Protein AF-A0A8S1JE82-F1 (afdb_monomer_lite)

Structure (mmCIF, N/CA/C/O backbone):
data_AF-A0A8S1JE82-F1
#
_entry.id   AF-A0A8S1JE82-F1
#
loop_
_atom_site.group_PDB
_atom_site.id
_atom_site.type_symbol
_atom_site.label_atom_id
_atom_site.label_alt_id
_atom_site.label_comp_id
_atom_site.label_asym_id
_atom_site.label_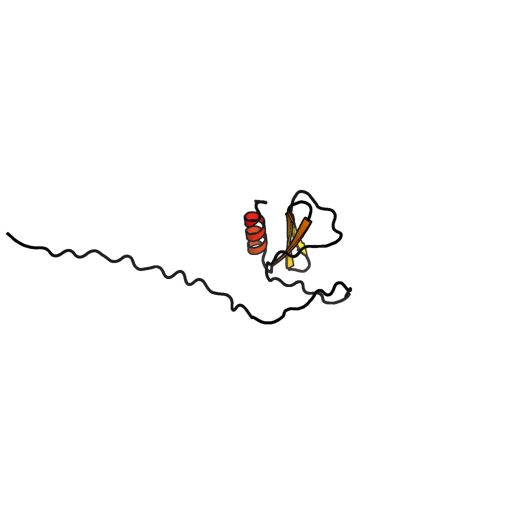entity_id
_atom_site.label_seq_id
_atom_site.pdbx_PDB_ins_code
_atom_site.Cartn_x
_atom_site.Cartn_y
_atom_site.Cartn_z
_atom_site.occupancy
_atom_site.B_iso_or_equiv
_atom_site.auth_seq_id
_atom_site.auth_comp_id
_atom_site.auth_asym_id
_atom_site.auth_atom_id
_atom_site.pdbx_PDB_model_num
ATOM 1 N N . MET A 1 1 ? -42.840 40.382 -36.232 1.00 44.41 1 MET A N 1
ATOM 2 C CA . MET A 1 1 ? -43.023 38.965 -36.607 1.00 44.41 1 MET A CA 1
ATOM 3 C C . MET A 1 1 ? -41.675 38.412 -37.046 1.00 44.41 1 MET A C 1
ATOM 5 O O . MET A 1 1 ? -41.136 38.988 -37.969 1.00 44.41 1 MET A O 1
ATOM 9 N N . GLN A 1 2 ? -41.203 37.329 -36.405 1.00 51.69 2 GLN A N 1
ATOM 10 C CA . GLN A 1 2 ? -40.335 36.270 -36.973 1.00 51.69 2 GLN A CA 1
ATOM 11 C C . GLN A 1 2 ? -38.906 36.663 -37.444 1.00 51.69 2 GLN A C 1
ATOM 13 O O . GLN A 1 2 ? -38.730 37.673 -38.092 1.00 51.69 2 GLN A O 1
ATOM 18 N N . GLN A 1 3 ? -37.807 35.928 -37.244 1.00 51.00 3 GLN A N 1
ATOM 19 C CA . GLN A 1 3 ? -37.457 34.695 -36.533 1.00 51.00 3 GLN A CA 1
ATOM 20 C C . GLN A 1 3 ? -35.903 34.604 -36.508 1.00 51.00 3 GLN A C 1
ATOM 22 O O . GLN A 1 3 ? -35.253 34.860 -37.512 1.00 51.00 3 GLN A O 1
ATOM 27 N N . ARG A 1 4 ? -35.341 34.214 -35.354 1.00 51.19 4 ARG A N 1
ATOM 28 C CA . ARG A 1 4 ? -34.224 33.264 -35.116 1.00 51.19 4 ARG A CA 1
ATOM 29 C C . ARG A 1 4 ? -33.121 33.079 -36.185 1.00 51.19 4 ARG A C 1
ATOM 31 O O . ARG A 1 4 ? -33.391 32.527 -37.244 1.00 51.19 4 ARG A O 1
ATOM 38 N N . ARG A 1 5 ? -31.853 33.198 -35.757 1.00 53.97 5 ARG A N 1
ATOM 39 C CA . ARG A 1 5 ? -30.871 32.085 -35.800 1.00 53.97 5 ARG A CA 1
ATOM 40 C C . ARG A 1 5 ? -29.657 32.355 -34.904 1.00 53.97 5 ARG A C 1
ATOM 42 O O . ARG A 1 5 ? -28.891 33.285 -35.095 1.00 53.97 5 ARG A O 1
ATOM 49 N N . THR A 1 6 ? -29.554 31.508 -33.892 1.00 55.69 6 THR A N 1
ATOM 50 C CA . THR A 1 6 ? -28.493 31.381 -32.896 1.00 55.69 6 THR A CA 1
ATOM 51 C C . THR A 1 6 ? -27.324 30.572 -33.453 1.00 55.69 6 THR A C 1
ATOM 53 O O . THR A 1 6 ? -27.557 29.491 -33.993 1.00 55.69 6 THR A O 1
ATOM 56 N N . SER A 1 7 ? -26.085 30.986 -33.205 1.00 48.38 7 SER A N 1
ATOM 57 C CA . SER A 1 7 ? -24.910 30.116 -33.343 1.00 48.38 7 SER A CA 1
ATOM 58 C C . SER A 1 7 ? -24.092 30.167 -32.054 1.00 48.38 7 SER A C 1
ATOM 60 O O . SER A 1 7 ? -23.312 31.084 -31.820 1.00 48.38 7 SER A O 1
ATOM 62 N N . LYS A 1 8 ? -24.344 29.176 -31.190 1.00 51.09 8 LYS A N 1
ATOM 63 C CA . LYS A 1 8 ? -23.546 28.848 -30.003 1.00 51.09 8 LYS A CA 1
ATOM 64 C C . LYS A 1 8 ? -22.207 28.247 -30.456 1.00 51.09 8 LYS A C 1
ATOM 66 O O . LYS A 1 8 ? -22.246 27.309 -31.253 1.00 51.09 8 LYS A O 1
ATOM 71 N N . PRO A 1 9 ? -21.052 28.684 -29.935 1.00 49.81 9 PRO A N 1
ATOM 72 C CA . PRO A 1 9 ? -19.829 27.905 -30.050 1.00 49.81 9 PRO A CA 1
ATOM 73 C C . PRO A 1 9 ? -19.895 26.697 -29.100 1.00 49.81 9 PRO A C 1
ATOM 75 O O . PRO A 1 9 ? -20.079 26.823 -27.891 1.00 49.81 9 PRO A O 1
ATOM 78 N N . THR A 1 10 ? -19.790 25.511 -29.687 1.00 55.84 10 THR A N 1
ATOM 79 C CA . THR A 1 10 ? -19.635 24.201 -29.043 1.00 55.84 10 THR A CA 1
ATOM 80 C C . THR A 1 10 ? -18.427 24.162 -28.095 1.00 55.84 10 THR A C 1
ATOM 82 O O . THR A 1 10 ? -17.333 24.537 -28.523 1.00 55.84 10 THR A O 1
ATOM 85 N N . PRO A 1 11 ? -18.548 23.631 -26.862 1.00 45.44 11 PRO A N 1
ATOM 86 C CA . PRO A 1 11 ? -17.381 23.265 -26.073 1.00 45.44 11 PRO A CA 1
ATOM 87 C C . PRO A 1 11 ? -16.732 22.021 -26.692 1.00 45.44 11 PRO A C 1
ATOM 89 O O . PRO A 1 11 ? -17.353 20.963 -26.806 1.00 45.44 11 PRO A O 1
ATOM 92 N N . LYS A 1 12 ? -15.473 22.154 -27.123 1.00 48.06 12 LYS A N 1
ATOM 93 C CA . LYS A 1 12 ? -14.641 21.012 -27.509 1.00 48.06 12 LYS A CA 1
ATOM 94 C C . LYS A 1 12 ? -14.452 20.143 -26.269 1.00 48.06 12 LYS A C 1
ATOM 96 O O . LYS A 1 12 ? -13.793 20.547 -25.317 1.00 48.06 12 LYS A O 1
ATOM 101 N N . SER A 1 13 ? -15.077 18.970 -26.295 1.00 44.75 13 SER A N 1
ATOM 102 C CA . SER A 1 13 ? -14.850 17.885 -25.350 1.00 44.75 13 SER A CA 1
ATOM 103 C C . SER A 1 13 ? -13.355 17.567 -25.347 1.00 44.75 13 SER A C 1
ATOM 105 O O . SER A 1 13 ? -12.825 17.010 -26.308 1.00 44.75 13 SER A O 1
ATOM 107 N N . SER A 1 14 ? -12.661 18.014 -24.301 1.00 48.12 14 SER A N 1
ATOM 108 C CA . SER A 1 14 ? -11.283 17.624 -24.042 1.00 48.12 14 SER A CA 1
ATOM 109 C C . SER A 1 14 ? -11.332 16.155 -23.646 1.00 48.12 14 SER A C 1
ATOM 111 O O . SER A 1 14 ? -11.728 15.806 -22.533 1.00 48.12 14 SER A O 1
ATOM 113 N N . GLN A 1 15 ? -11.048 15.283 -24.613 1.00 50.66 15 GLN A N 1
ATOM 114 C CA . GLN A 1 15 ? -10.873 13.862 -24.379 1.00 50.66 15 GLN A CA 1
ATOM 115 C C . GLN A 1 15 ? -9.732 13.694 -23.378 1.00 50.66 15 GLN A C 1
ATOM 117 O O . GLN A 1 15 ? -8.557 13.748 -23.737 1.00 50.66 15 GLN A O 1
ATOM 122 N N . PHE A 1 16 ? -10.083 13.456 -22.118 1.00 47.06 16 PHE A N 1
ATOM 123 C CA . PHE A 1 16 ? -9.193 12.797 -21.182 1.00 47.06 16 PHE A CA 1
ATOM 124 C C . PHE A 1 16 ? -8.887 11.424 -21.769 1.00 47.06 16 PHE A C 1
ATOM 126 O O . PHE A 1 16 ? -9.665 10.476 -21.652 1.00 47.06 16 PHE A O 1
ATOM 133 N N . LYS A 1 17 ? -7.747 11.334 -22.454 1.00 47.53 17 LYS A N 1
ATOM 134 C CA . LYS A 1 17 ? -7.125 10.077 -22.848 1.00 47.53 17 LYS A CA 1
ATOM 135 C C . LYS A 1 17 ? -6.620 9.438 -21.558 1.00 47.53 17 LYS A C 1
ATOM 137 O O . LYS A 1 17 ? -5.452 9.524 -21.204 1.00 47.53 17 LYS A O 1
ATOM 142 N N . ARG A 1 18 ? -7.554 8.862 -20.803 1.00 48.81 18 ARG A N 1
ATOM 143 C CA . ARG A 1 18 ? -7.285 8.008 -19.655 1.00 48.81 18 ARG A CA 1
ATOM 144 C C . ARG A 1 18 ? -6.569 6.794 -20.238 1.00 48.81 18 ARG A C 1
ATOM 146 O O . ARG A 1 18 ? -7.210 5.902 -20.791 1.00 48.81 18 ARG A O 1
ATOM 153 N N . MET A 1 19 ? -5.238 6.850 -20.252 1.00 48.88 19 MET A N 1
ATOM 154 C CA . MET A 1 19 ? -4.379 5.754 -20.680 1.00 48.88 19 MET A CA 1
ATOM 155 C C . MET A 1 19 ? -4.667 4.590 -19.737 1.00 48.88 19 MET A C 1
ATOM 157 O 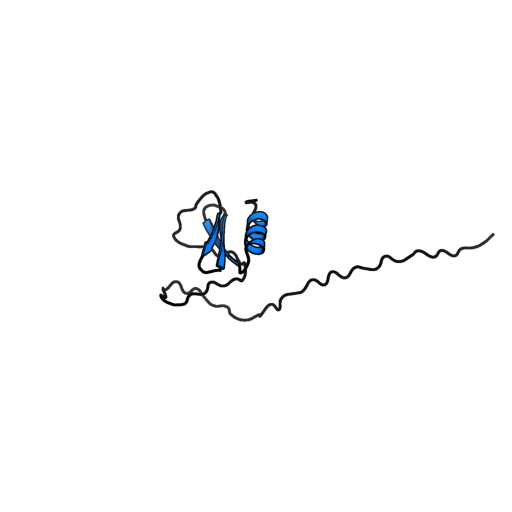O . MET A 1 19 ? -4.185 4.536 -18.610 1.00 48.88 19 MET A O 1
ATOM 161 N N . GLN A 1 20 ? -5.552 3.700 -20.176 1.00 59.62 20 GLN A N 1
ATOM 162 C CA . GLN A 1 20 ? -5.772 2.419 -19.535 1.00 59.62 20 GLN A CA 1
ATOM 163 C C . GLN A 1 20 ? -4.481 1.630 -19.739 1.00 59.62 20 GLN A C 1
ATOM 165 O O . GLN A 1 20 ? -4.204 1.162 -20.843 1.00 59.62 20 GLN A O 1
ATOM 170 N N . LYS A 1 21 ? -3.665 1.551 -18.678 1.00 56.53 21 LYS A N 1
ATOM 171 C CA . LYS A 1 21 ? -2.585 0.566 -18.566 1.00 56.53 21 LYS A CA 1
ATOM 172 C C . LYS A 1 21 ? -3.182 -0.796 -18.964 1.00 56.53 21 LYS A C 1
ATOM 174 O O . LYS A 1 21 ? -4.271 -1.119 -18.478 1.00 56.53 21 LYS A O 1
ATOM 179 N N . PRO A 1 22 ? -2.546 -1.574 -19.857 1.00 46.97 22 PRO A N 1
ATOM 180 C CA . PRO A 1 22 ? -3.049 -2.889 -20.224 1.00 46.97 22 PRO A CA 1
ATOM 181 C C . PRO A 1 22 ? -3.096 -3.756 -18.964 1.00 46.97 22 PRO A C 1
ATOM 183 O O . PRO A 1 22 ? -2.071 -4.174 -18.431 1.00 46.97 22 PRO A O 1
ATOM 186 N N . ARG A 1 23 ? -4.312 -3.982 -18.461 1.00 47.38 23 ARG A N 1
ATOM 187 C CA . ARG A 1 23 ? -4.601 -4.907 -17.370 1.00 47.38 23 ARG A CA 1
ATOM 188 C C . ARG A 1 23 ? -4.406 -6.312 -17.927 1.00 47.38 23 ARG A C 1
ATOM 190 O O . ARG A 1 23 ? -5.336 -6.890 -18.481 1.00 47.38 23 ARG A O 1
ATOM 197 N N . MET A 1 24 ? -3.177 -6.816 -17.831 1.00 49.25 24 MET A N 1
ATOM 198 C CA . MET A 1 24 ? -2.868 -8.228 -18.032 1.00 49.25 24 MET A CA 1
ATOM 199 C C . MET A 1 24 ? -3.723 -9.023 -17.043 1.00 49.25 24 MET A C 1
ATOM 201 O O . MET A 1 24 ? -3.538 -8.989 -15.829 1.00 49.25 24 MET A O 1
ATOM 205 N N . GLN A 1 25 ? -4.754 -9.642 -17.596 1.00 56.12 25 GLN A N 1
ATOM 206 C CA . GLN A 1 25 ? -5.664 -10.553 -16.940 1.00 56.12 25 GLN A CA 1
ATOM 207 C C . GLN A 1 25 ? -5.009 -11.934 -17.021 1.00 56.12 25 GLN A C 1
ATOM 209 O O . GLN A 1 25 ? -4.910 -12.499 -18.105 1.00 56.12 25 GLN A O 1
ATOM 214 N N . GLY A 1 26 ? -4.521 -12.458 -15.898 1.00 45.00 26 GLY A N 1
ATOM 215 C CA . GLY A 1 26 ? -4.006 -13.825 -15.841 1.00 45.00 26 GLY A CA 1
ATOM 216 C C . GLY A 1 26 ? -3.000 -14.029 -14.720 1.00 45.00 26 GLY A C 1
ATOM 217 O O . GLY A 1 26 ? -1.894 -13.510 -14.783 1.00 45.00 26 GLY A O 1
ATOM 218 N N . GLY A 1 27 ? -3.392 -14.802 -13.709 1.00 35.81 27 GLY A N 1
ATOM 219 C CA . GLY A 1 27 ? -2.493 -15.249 -12.649 1.00 35.81 27 GLY A CA 1
ATOM 220 C C . GLY A 1 27 ? -3.118 -15.148 -11.269 1.00 35.81 27 GLY A C 1
ATOM 221 O O . GLY A 1 27 ? -2.692 -14.343 -10.447 1.00 35.81 27 GLY A O 1
ATOM 222 N N . LEU A 1 28 ? -4.125 -15.980 -11.000 1.00 49.31 28 LEU A N 1
ATOM 223 C CA . LEU A 1 28 ? -4.470 -16.347 -9.631 1.00 49.31 28 LEU A CA 1
ATOM 224 C C . LEU A 1 28 ? -3.282 -17.153 -9.071 1.00 49.31 28 LEU A C 1
ATOM 226 O O . LEU A 1 28 ? -3.261 -18.374 -9.174 1.00 49.31 28 LEU A O 1
ATOM 230 N N . HIS A 1 29 ? -2.252 -16.476 -8.560 1.00 44.50 29 HIS A N 1
ATOM 231 C CA . HIS A 1 29 ? -1.180 -17.126 -7.813 1.00 44.50 29 HIS A CA 1
ATOM 232 C C . HIS A 1 29 ? -1.544 -17.094 -6.335 1.00 44.50 29 HIS A C 1
ATOM 234 O O . HIS A 1 29 ? -1.361 -16.105 -5.627 1.00 44.50 29 HIS A O 1
ATOM 240 N N . THR A 1 30 ? -2.135 -18.210 -5.928 1.00 43.38 30 THR A N 1
ATOM 241 C CA . THR A 1 30 ? -2.282 -18.680 -4.558 1.00 43.38 30 THR A CA 1
ATOM 242 C C . THR A 1 30 ? -1.015 -18.408 -3.746 1.00 43.38 30 THR A C 1
ATOM 244 O O . THR A 1 30 ? 0.095 -18.665 -4.206 1.00 43.38 30 THR A O 1
ATOM 247 N N . LEU A 1 31 ? -1.231 -17.887 -2.538 1.00 59.28 31 LEU A N 1
ATOM 248 C CA . LEU A 1 31 ? -0.302 -17.742 -1.417 1.00 59.28 31 LEU A CA 1
ATOM 249 C C . LEU A 1 31 ? 0.887 -18.719 -1.466 1.00 59.28 31 LEU A C 1
ATOM 251 O O . LEU A 1 31 ? 0.709 -19.916 -1.253 1.00 59.28 31 LEU A O 1
ATOM 255 N N . ALA A 1 32 ? 2.098 -18.194 -1.646 1.00 43.03 32 ALA A N 1
ATOM 256 C CA . ALA A 1 32 ? 3.319 -18.874 -1.229 1.00 43.03 32 ALA A CA 1
ATOM 257 C C . ALA A 1 32 ? 3.858 -18.148 0.008 1.00 43.03 32 ALA A C 1
ATOM 259 O O . ALA A 1 32 ? 4.638 -17.203 -0.081 1.00 43.03 32 ALA A O 1
ATOM 260 N N . ALA A 1 33 ? 3.363 -18.572 1.170 1.00 54.66 33 ALA A N 1
ATOM 261 C CA . ALA A 1 33 ? 4.049 -18.399 2.439 1.00 54.66 33 ALA A CA 1
ATOM 262 C C . ALA A 1 33 ? 5.096 -19.516 2.545 1.00 54.66 33 ALA A C 1
ATOM 264 O O . ALA A 1 33 ? 4.859 -20.508 3.218 1.00 54.66 33 ALA A O 1
ATOM 265 N N . ASP A 1 34 ? 6.200 -19.402 1.812 1.00 47.47 34 ASP A N 1
ATOM 266 C CA . ASP A 1 34 ? 7.394 -20.218 2.044 1.00 47.47 34 ASP A CA 1
ATOM 267 C C . ASP A 1 34 ? 8.599 -19.518 1.410 1.00 47.47 34 ASP A C 1
ATOM 269 O O . ASP A 1 34 ? 8.508 -18.990 0.302 1.00 47.47 34 ASP A O 1
ATOM 273 N N . GLY A 1 35 ? 9.683 -19.394 2.172 1.00 57.38 35 GLY A N 1
ATOM 274 C CA . GLY A 1 35 ? 10.760 -18.451 1.898 1.00 57.38 35 GLY A CA 1
ATOM 275 C C . GLY A 1 35 ? 11.494 -18.663 0.573 1.00 57.38 35 GLY A C 1
ATOM 276 O O . GLY A 1 35 ? 11.688 -19.783 0.117 1.00 57.38 35 GLY A O 1
ATOM 277 N N . THR A 1 36 ? 12.030 -17.577 0.014 1.00 44.81 36 THR A N 1
ATOM 278 C CA . THR A 1 36 ? 13.116 -17.673 -0.971 1.00 44.81 36 THR A CA 1
ATOM 279 C C . THR A 1 36 ? 14.167 -16.582 -0.752 1.00 44.81 36 THR A C 1
ATOM 281 O O . THR A 1 36 ? 13.849 -15.398 -0.898 1.00 44.81 36 THR A O 1
ATOM 284 N N . PRO A 1 37 ? 15.425 -16.953 -0.436 1.00 58.09 37 PRO A N 1
ATOM 285 C CA . PRO A 1 37 ? 16.589 -16.104 -0.648 1.00 58.09 37 PRO A CA 1
ATOM 286 C C . PRO A 1 37 ? 16.883 -16.026 -2.160 1.00 58.09 37 PRO A C 1
ATOM 288 O O . PRO A 1 37 ? 16.638 -16.981 -2.889 1.00 58.09 37 PRO A O 1
ATOM 291 N N . ASN A 1 38 ? 17.432 -14.897 -2.615 1.00 52.69 38 ASN A N 1
ATOM 292 C CA . ASN A 1 38 ? 17.778 -14.557 -4.006 1.00 52.69 38 ASN A CA 1
ATOM 293 C C . ASN A 1 38 ? 16.603 -14.306 -4.972 1.00 52.69 38 ASN A C 1
ATOM 295 O O . ASN A 1 38 ? 16.128 -15.202 -5.660 1.00 52.69 38 ASN A O 1
ATOM 299 N N . GLY A 1 39 ? 16.250 -13.026 -5.137 1.00 52.34 39 GLY A N 1
ATOM 300 C CA . GLY A 1 39 ? 15.572 -12.546 -6.348 1.00 52.34 39 GLY A CA 1
ATOM 301 C C . GLY A 1 39 ? 14.078 -12.257 -6.229 1.00 52.34 39 GLY A C 1
ATOM 302 O O . GLY A 1 39 ? 13.413 -12.146 -7.255 1.00 52.34 39 GLY A O 1
ATOM 303 N N . P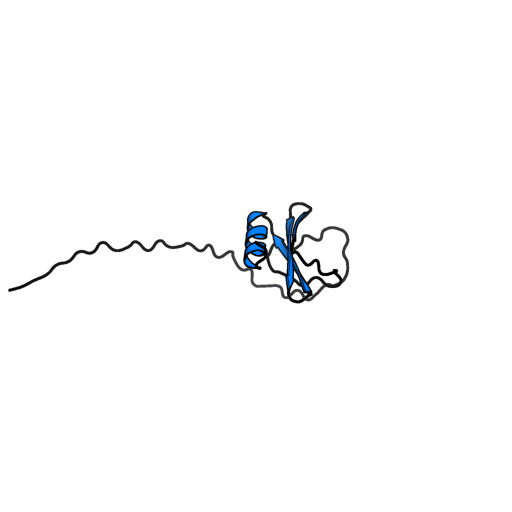HE A 1 40 ? 13.538 -12.102 -5.016 1.00 62.28 40 PHE A N 1
ATOM 304 C CA . PHE A 1 40 ? 12.168 -11.619 -4.852 1.00 62.28 40 PHE A CA 1
ATOM 305 C C . PHE A 1 40 ? 12.077 -10.157 -5.305 1.00 62.28 40 PHE A C 1
ATOM 307 O O . PHE A 1 40 ? 12.478 -9.244 -4.584 1.00 62.28 40 PHE A O 1
ATOM 314 N N . HIS A 1 41 ? 11.575 -9.946 -6.521 1.00 65.44 41 HIS A N 1
ATOM 315 C CA . HIS A 1 41 ? 11.165 -8.631 -6.986 1.00 65.44 41 HIS A CA 1
ATOM 316 C C . HIS A 1 41 ? 9.703 -8.445 -6.564 1.00 65.44 41 HIS A C 1
ATOM 318 O O . HIS A 1 41 ? 8.834 -9.147 -7.092 1.00 65.44 41 HIS A O 1
ATOM 324 N N . PRO A 1 42 ? 9.411 -7.583 -5.574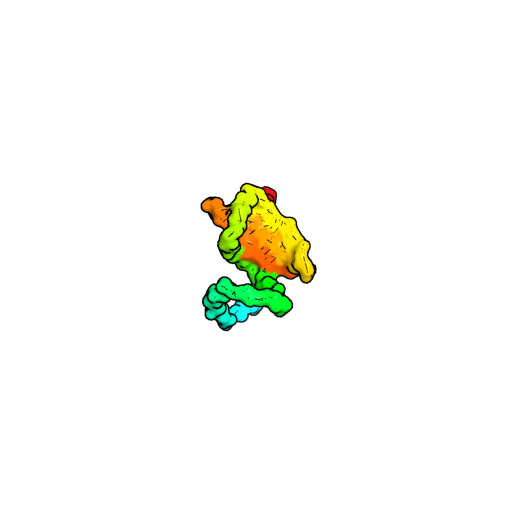 1.00 75.31 42 PRO A N 1
ATOM 325 C CA . PRO A 1 42 ? 8.040 -7.374 -5.146 1.00 75.31 42 PRO A CA 1
ATOM 326 C C . PRO A 1 42 ? 7.209 -6.817 -6.311 1.00 75.31 42 PRO A C 1
ATOM 328 O O . PRO A 1 42 ? 7.722 -6.036 -7.118 1.00 75.31 42 PRO A O 1
ATOM 331 N N . PRO A 1 43 ? 5.932 -7.206 -6.427 1.00 82.69 43 PRO A N 1
ATOM 332 C CA . PRO A 1 43 ? 5.098 -6.736 -7.517 1.00 82.69 43 PRO A CA 1
ATOM 333 C C . PRO A 1 43 ? 4.777 -5.252 -7.315 1.00 82.69 43 PRO A C 1
ATOM 335 O O . PRO A 1 43 ? 4.087 -4.886 -6.365 1.00 82.69 43 PRO A O 1
ATOM 338 N N . THR A 1 44 ? 5.245 -4.395 -8.222 1.00 87.19 44 THR A N 1
ATOM 339 C CA . THR A 1 44 ? 4.970 -2.948 -8.223 1.00 87.19 44 THR A CA 1
ATOM 340 C C . THR A 1 44 ? 3.586 -2.622 -8.803 1.00 87.19 44 THR A C 1
ATOM 342 O O . THR A 1 44 ? 3.401 -1.706 -9.601 1.00 87.19 44 THR A O 1
ATOM 345 N N . ASP A 1 45 ? 2.583 -3.418 -8.426 1.00 88.12 45 ASP A N 1
ATOM 346 C CA . ASP A 1 45 ? 1.202 -3.291 -8.901 1.00 88.12 45 ASP A CA 1
ATOM 347 C C . ASP A 1 45 ? 0.385 -2.242 -8.117 1.00 88.12 45 ASP A C 1
ATOM 349 O O . ASP A 1 45 ? -0.730 -1.901 -8.523 1.00 88.12 45 ASP A O 1
ATOM 353 N N . GLY A 1 46 ? 0.946 -1.703 -7.026 1.00 87.75 46 GLY A N 1
ATOM 354 C CA . GLY A 1 46 ? 0.298 -0.727 -6.150 1.00 87.75 46 GLY A CA 1
ATOM 355 C C . GLY A 1 46 ? -0.869 -1.282 -5.326 1.00 87.75 46 GLY A C 1
ATOM 356 O O . GLY A 1 46 ? -1.619 -0.510 -4.730 1.00 87.75 46 GLY A O 1
ATOM 357 N N . VAL A 1 47 ? -1.061 -2.603 -5.285 1.00 90.25 47 VAL A N 1
ATOM 358 C CA . VAL A 1 47 ? -2.121 -3.256 -4.514 1.00 90.25 47 VAL A CA 1
ATOM 359 C C . VAL A 1 47 ? -1.647 -3.488 -3.086 1.00 90.25 47 VAL A C 1
ATOM 361 O O . VAL A 1 47 ? -0.649 -4.163 -2.840 1.00 90.25 47 VAL A O 1
ATOM 364 N N . PHE A 1 48 ? -2.419 -2.970 -2.133 1.00 90.75 48 PHE A N 1
ATOM 365 C CA . PHE A 1 48 ? -2.212 -3.215 -0.712 1.00 90.75 48 PHE A CA 1
ATOM 366 C C . PHE A 1 48 ? -2.535 -4.666 -0.361 1.00 90.75 48 PHE A C 1
ATOM 368 O O . PHE A 1 48 ? -3.657 -5.141 -0.545 1.00 90.75 48 PHE A O 1
ATOM 375 N N . ARG A 1 49 ? -1.534 -5.371 0.160 1.00 90.44 49 ARG A N 1
ATOM 376 C CA . ARG A 1 49 ? -1.630 -6.762 0.601 1.00 90.44 49 ARG A CA 1
ATOM 377 C C . ARG A 1 49 ? -1.374 -6.829 2.098 1.00 90.44 49 ARG A C 1
ATOM 379 O O . ARG A 1 49 ? -0.462 -6.168 2.589 1.00 90.44 49 ARG A O 1
ATOM 386 N N . ALA A 1 50 ? -2.174 -7.621 2.804 1.00 90.12 50 ALA A N 1
ATOM 387 C CA . ALA A 1 50 ? -1.997 -7.827 4.234 1.00 90.12 50 ALA A CA 1
ATOM 388 C C . ALA A 1 50 ? -0.639 -8.487 4.512 1.00 90.12 50 ALA A C 1
ATOM 390 O O . ALA A 1 50 ? -0.261 -9.449 3.835 1.00 90.12 50 ALA A O 1
ATOM 391 N N . ILE A 1 51 ? 0.078 -7.979 5.510 1.00 86.56 51 ILE A N 1
ATOM 392 C CA . ILE A 1 51 ? 1.352 -8.536 5.953 1.00 86.56 51 ILE A CA 1
ATOM 393 C C . ILE A 1 51 ? 1.114 -9.265 7.281 1.00 86.56 51 ILE A C 1
ATOM 395 O O . ILE A 1 51 ? 0.773 -8.629 8.282 1.00 86.56 51 ILE A O 1
ATOM 399 N N . PRO A 1 52 ? 1.287 -10.593 7.329 1.00 80.19 52 PRO A N 1
ATOM 400 C CA . PRO A 1 52 ? 1.150 -11.336 8.572 1.00 80.19 52 PRO A CA 1
ATOM 401 C C . PRO A 1 52 ? 2.368 -11.121 9.486 1.00 80.19 52 PRO A C 1
ATOM 403 O O . PRO A 1 52 ? 3.487 -10.926 9.014 1.00 80.19 52 PRO A O 1
ATOM 406 N N . ASN A 1 53 ? 2.162 -11.242 10.801 1.00 74.12 53 ASN A N 1
ATOM 407 C CA . ASN A 1 53 ? 3.213 -11.234 11.835 1.00 74.12 53 ASN A CA 1
ATOM 408 C C . ASN A 1 53 ? 4.017 -9.930 11.986 1.00 74.12 53 ASN A C 1
ATOM 410 O O . ASN A 1 53 ? 5.137 -9.953 12.498 1.00 74.12 53 ASN A O 1
ATOM 414 N N . VAL A 1 54 ? 3.459 -8.789 11.588 1.00 75.31 54 VAL A N 1
ATOM 415 C CA . VAL A 1 54 ? 4.082 -7.481 11.831 1.00 75.31 54 VAL A CA 1
ATOM 416 C C . VAL A 1 54 ? 3.376 -6.790 12.982 1.00 75.31 54 VAL A C 1
ATOM 418 O O . VAL A 1 54 ? 2.149 -6.786 13.050 1.00 75.31 54 VAL A O 1
ATOM 421 N N . VAL A 1 55 ? 4.151 -6.187 13.883 1.00 74.94 55 VAL A N 1
ATOM 422 C CA . VAL A 1 55 ? 3.581 -5.326 14.921 1.00 74.94 55 VAL A CA 1
ATOM 423 C C . VAL A 1 55 ? 2.953 -4.116 14.223 1.00 74.94 55 VAL A C 1
ATOM 425 O O . VAL A 1 55 ? 3.666 -3.426 13.481 1.00 74.94 55 VAL A O 1
ATOM 428 N N . PRO A 1 56 ? 1.651 -3.846 14.424 1.00 71.31 56 PRO A N 1
ATOM 429 C CA . PRO A 1 56 ? 1.014 -2.683 13.836 1.00 71.31 56 PRO A CA 1
ATOM 430 C C . PRO A 1 56 ? 1.674 -1.413 14.383 1.00 71.31 56 PRO A C 1
ATOM 432 O O . PRO A 1 56 ? 1.657 -1.118 15.576 1.00 71.31 56 PRO A O 1
ATOM 435 N N . GLN A 1 57 ? 2.316 -0.684 13.484 1.00 70.62 57 GLN A N 1
ATOM 436 C CA . GLN A 1 57 ? 2.781 0.679 13.665 1.00 70.62 57 GLN A CA 1
ATOM 437 C C . GLN A 1 57 ? 1.607 1.640 13.409 1.00 70.62 57 GLN A C 1
ATOM 439 O O . GLN A 1 57 ? 1.033 1.612 12.324 1.00 70.62 57 GLN A O 1
ATOM 444 N N . PRO A 1 58 ? 1.260 2.508 14.370 1.00 66.88 58 PRO A N 1
ATOM 445 C CA . PRO A 1 58 ? 0.058 3.348 14.298 1.00 66.88 58 PRO A CA 1
ATOM 446 C C . PRO A 1 58 ? 0.116 4.414 13.197 1.00 66.88 58 PRO A C 1
ATOM 448 O O . PRO A 1 58 ? -0.895 4.998 12.829 1.00 66.88 58 PRO A O 1
ATOM 451 N N . ASN A 1 59 ? 1.308 4.672 12.665 1.00 72.94 59 ASN A N 1
ATOM 452 C CA . ASN A 1 59 ? 1.528 5.665 11.636 1.00 72.94 59 ASN A CA 1
ATOM 453 C C . ASN A 1 59 ? 2.089 4.912 10.440 1.00 72.94 59 ASN A C 1
ATOM 455 O O . ASN A 1 59 ? 3.227 4.434 10.491 1.00 72.94 59 ASN A O 1
ATOM 459 N N . GLY A 1 60 ? 1.281 4.778 9.390 1.00 83.88 60 GLY A N 1
ATOM 460 C CA . GLY A 1 60 ? 1.742 4.257 8.117 1.00 83.88 60 GLY A CA 1
ATOM 461 C C . GLY A 1 60 ? 3.040 4.945 7.669 1.00 83.88 60 GLY A C 1
ATOM 462 O O . GLY A 1 60 ? 3.402 6.030 8.133 1.00 83.88 60 GLY A O 1
ATOM 463 N N . LYS A 1 61 ? 3.781 4.303 6.773 1.00 90.62 61 LYS A N 1
ATOM 464 C CA . LYS A 1 61 ? 5.113 4.755 6.377 1.00 90.62 61 LYS A CA 1
ATOM 465 C C . LYS A 1 61 ? 5.355 4.513 4.900 1.00 90.62 61 LYS A C 1
ATOM 467 O O . LYS A 1 61 ? 4.996 3.467 4.370 1.00 90.62 61 LYS A O 1
ATOM 472 N N . ILE A 1 62 ? 6.051 5.451 4.269 1.00 91.56 62 ILE A N 1
ATOM 473 C CA . ILE A 1 62 ? 6.642 5.266 2.946 1.00 91.56 62 ILE A CA 1
ATOM 474 C C . ILE A 1 62 ? 8.157 5.151 3.097 1.00 91.56 62 ILE A C 1
ATOM 476 O O . ILE A 1 62 ? 8.778 5.905 3.849 1.00 91.56 62 ILE A O 1
ATOM 480 N N . PHE A 1 63 ? 8.768 4.208 2.390 1.00 91.44 63 PHE A N 1
ATOM 481 C CA . PHE A 1 63 ? 10.221 4.076 2.312 1.00 91.44 63 PHE A CA 1
ATOM 482 C C . PHE A 1 63 ? 10.639 3.461 0.978 1.00 91.44 63 PHE A C 1
ATOM 484 O O . PHE A 1 63 ? 9.835 2.820 0.307 1.00 91.44 63 PHE A O 1
ATOM 491 N N . SER A 1 64 ? 11.900 3.641 0.594 1.00 90.81 64 SER A N 1
ATOM 492 C CA . SER A 1 64 ? 12.476 3.011 -0.592 1.00 90.81 64 SER A CA 1
ATOM 493 C C . SER A 1 64 ? 13.510 1.959 -0.202 1.00 90.81 64 SER A C 1
ATOM 495 O O . SER A 1 64 ? 14.313 2.157 0.711 1.00 90.81 64 SER A O 1
ATOM 497 N N . GLN A 1 65 ? 13.487 0.817 -0.887 1.00 85.38 65 GLN A N 1
ATOM 498 C CA . GLN A 1 65 ? 14.454 -0.259 -0.699 1.00 85.38 65 GLN A CA 1
ATOM 499 C C . GLN A 1 65 ? 14.786 -0.882 -2.055 1.00 85.38 65 GLN A C 1
ATOM 501 O O . GLN A 1 65 ? 13.887 -1.232 -2.812 1.00 85.38 65 GLN A O 1
ATOM 506 N N . HIS A 1 66 ? 16.077 -0.995 -2.382 1.00 84.81 66 HIS A N 1
ATOM 507 C CA . HIS A 1 66 ? 16.551 -1.567 -3.653 1.00 84.81 66 HIS A CA 1
ATOM 508 C C . HIS A 1 66 ? 15.892 -0.966 -4.915 1.00 84.81 66 HIS A C 1
ATOM 510 O O . HIS A 1 66 ? 15.678 -1.666 -5.897 1.00 84.81 66 HIS A O 1
ATOM 516 N N . GLY A 1 67 ? 15.576 0.335 -4.897 1.00 84.69 67 GLY A N 1
ATOM 517 C CA . GLY A 1 67 ? 14.939 1.027 -6.026 1.00 84.69 67 GLY A CA 1
ATOM 518 C C . GLY A 1 67 ? 13.416 0.874 -6.107 1.00 84.69 67 GLY A C 1
ATOM 519 O O . GLY A 1 67 ? 12.814 1.453 -7.002 1.00 84.69 67 GLY A O 1
ATOM 520 N N . VAL A 1 68 ? 12.791 0.161 -5.167 1.00 89.12 68 VAL A N 1
ATOM 521 C CA . VAL A 1 68 ? 11.333 0.018 -5.068 1.00 89.12 68 VAL A CA 1
ATOM 522 C C . VAL A 1 68 ? 10.804 0.885 -3.933 1.00 89.12 68 VAL A C 1
ATOM 524 O O . VAL A 1 68 ? 11.342 0.876 -2.823 1.00 89.12 68 VAL A O 1
ATOM 527 N N . TRP A 1 69 ? 9.728 1.618 -4.196 1.00 93.06 69 TRP A N 1
ATOM 528 C CA . TRP A 1 69 ? 9.000 2.385 -3.195 1.00 93.06 69 TRP A CA 1
ATOM 529 C C . TRP A 1 69 ? 7.942 1.518 -2.537 1.00 93.06 69 TRP A C 1
ATOM 531 O O . TRP A 1 69 ? 7.189 0.812 -3.194 1.00 93.06 69 TRP A O 1
ATOM 541 N N . THR A 1 70 ? 7.889 1.564 -1.219 1.00 92.00 70 THR A N 1
ATOM 542 C CA . THR A 1 70 ? 6.972 0.777 -0.409 1.00 92.00 70 THR A CA 1
ATOM 543 C C . THR A 1 70 ? 6.117 1.719 0.414 1.00 92.00 70 THR A C 1
ATOM 545 O O . THR A 1 70 ? 6.665 2.574 1.108 1.00 92.00 70 THR A O 1
ATOM 548 N N . ALA A 1 71 ? 4.800 1.531 0.379 1.00 92.94 71 ALA A N 1
ATOM 549 C CA . ALA A 1 71 ? 3.870 2.185 1.291 1.00 92.94 71 ALA A CA 1
ATOM 550 C C . ALA A 1 71 ? 3.253 1.138 2.221 1.00 92.94 71 ALA A C 1
ATOM 552 O O . ALA A 1 71 ? 2.731 0.123 1.759 1.00 92.94 71 ALA A O 1
ATOM 553 N N . THR A 1 72 ? 3.310 1.388 3.525 1.00 92.81 72 THR A N 1
ATOM 554 C CA . THR A 1 72 ? 2.667 0.569 4.553 1.00 92.81 72 THR A CA 1
ATOM 555 C C . THR A 1 72 ? 1.595 1.378 5.257 1.00 92.81 72 THR A C 1
ATOM 557 O O . THR A 1 72 ? 1.873 2.496 5.688 1.00 92.81 72 THR A O 1
ATOM 560 N N . ILE A 1 73 ? 0.406 0.813 5.415 1.00 91.62 73 ILE A N 1
ATOM 561 C CA . ILE A 1 73 ? -0.729 1.434 6.100 1.00 91.62 73 ILE A CA 1
ATOM 562 C C . ILE A 1 73 ? -1.308 0.461 7.121 1.00 91.62 73 ILE A C 1
ATOM 564 O O . ILE A 1 73 ? -1.240 -0.754 6.935 1.00 91.62 73 ILE A O 1
ATOM 568 N N . GLU A 1 74 ? -1.895 1.001 8.179 1.00 90.50 74 GLU A N 1
ATOM 569 C CA . GLU A 1 74 ? -2.638 0.234 9.172 1.00 90.50 74 GLU A CA 1
ATOM 570 C C . GLU A 1 74 ? -4.144 0.448 8.964 1.00 90.50 74 GLU A C 1
ATOM 572 O O . GLU A 1 74 ? -4.603 1.562 8.699 1.00 90.50 74 GLU A O 1
ATOM 577 N N . ILE A 1 75 ? -4.914 -0.635 9.002 1.00 86.50 75 ILE A N 1
ATOM 578 C CA . ILE A 1 75 ? -6.372 -0.604 8.911 1.00 86.50 75 ILE A CA 1
ATOM 579 C C . ILE A 1 75 ? -6.925 -1.563 9.968 1.00 86.50 75 ILE A C 1
ATOM 581 O O . ILE A 1 75 ? -6.800 -2.776 9.830 1.00 86.50 75 ILE A O 1
ATOM 585 N N . VAL A 1 76 ? -7.574 -1.025 11.005 1.00 86.69 76 VAL A N 1
ATOM 586 C CA . VAL A 1 76 ? -8.268 -1.793 12.064 1.00 86.69 76 VAL A CA 1
ATOM 587 C C . VAL A 1 76 ? -7.338 -2.801 12.773 1.00 86.69 76 VAL A C 1
ATOM 589 O O . VAL A 1 76 ? -7.707 -3.928 13.085 1.00 86.69 76 VAL A O 1
ATOM 592 N N . GLY A 1 77 ? -6.102 -2.391 13.047 1.00 84.25 77 GLY A N 1
ATOM 593 C CA . GLY A 1 77 ? -5.063 -3.191 13.693 1.00 84.25 77 GLY A CA 1
ATOM 594 C C . GLY A 1 77 ? -4.317 -4.142 12.754 1.00 84.25 77 GLY A C 1
ATOM 595 O O . GLY A 1 77 ? -3.409 -4.839 13.209 1.00 84.25 77 GLY A O 1
ATOM 596 N N . GLU A 1 78 ? -4.655 -4.166 11.464 1.00 87.88 78 GLU A N 1
ATOM 597 C CA . GLU A 1 78 ? -3.992 -4.988 10.453 1.00 87.88 78 GLU A CA 1
ATOM 598 C C . GLU A 1 78 ? -3.073 -4.149 9.563 1.00 87.88 78 GLU A C 1
ATOM 600 O O . GLU A 1 78 ? -3.402 -3.036 9.156 1.00 87.88 78 GLU A O 1
ATOM 605 N N . MET A 1 79 ? -1.910 -4.707 9.233 1.00 89.56 79 MET A N 1
ATOM 606 C CA . MET A 1 79 ? -0.913 -4.047 8.398 1.00 89.56 79 MET A CA 1
ATOM 607 C C . MET A 1 79 ? -1.043 -4.442 6.938 1.00 89.56 79 MET A C 1
ATOM 609 O O . MET A 1 79 ? -1.068 -5.626 6.607 1.00 89.56 79 MET A O 1
ATOM 613 N N . TYR A 1 80 ? -1.027 -3.445 6.061 1.00 90.19 80 TYR A N 1
ATOM 614 C CA . TYR A 1 80 ? -1.057 -3.622 4.619 1.00 90.19 80 TYR A CA 1
ATOM 615 C C . TYR A 1 80 ? 0.148 -2.952 3.969 1.00 90.19 80 TYR A C 1
ATOM 617 O O . TYR A 1 80 ? 0.546 -1.857 4.359 1.00 90.19 80 TYR A O 1
ATOM 625 N N . GLN A 1 81 ? 0.705 -3.588 2.943 1.00 92.00 81 GLN A N 1
ATOM 626 C CA . GLN A 1 81 ? 1.842 -3.087 2.175 1.00 92.00 81 GLN A CA 1
ATOM 627 C C . GLN A 1 81 ? 1.557 -3.129 0.683 1.00 92.00 81 GLN A C 1
ATOM 629 O O . GLN A 1 81 ? 1.023 -4.112 0.17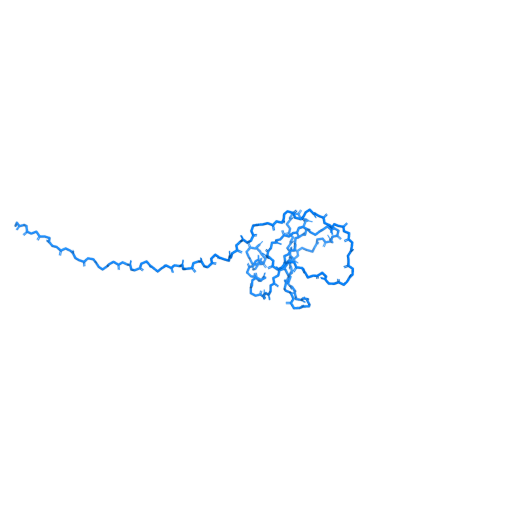1 1.00 92.00 81 GLN A O 1
ATOM 634 N N . ALA A 1 82 ? 1.961 -2.070 -0.006 1.00 92.00 82 ALA A N 1
ATOM 635 C CA . ALA A 1 82 ? 1.987 -1.980 -1.456 1.00 92.00 82 ALA A CA 1
ATOM 636 C C . ALA A 1 82 ? 3.380 -1.549 -1.925 1.00 92.00 82 ALA A C 1
ATOM 638 O O . ALA A 1 82 ? 4.105 -0.853 -1.206 1.00 92.00 82 ALA A O 1
ATOM 639 N N . TYR A 1 83 ? 3.738 -1.957 -3.140 1.00 92.81 83 TYR A N 1
ATOM 640 C CA . TYR A 1 83 ? 5.005 -1.617 -3.777 1.00 92.81 83 TYR A CA 1
ATOM 641 C C . TYR A 1 83 ? 4.759 -0.831 -5.064 1.00 92.81 83 TYR A C 1
ATOM 643 O O . TYR A 1 83 ? 3.777 -1.068 -5.770 1.00 92.81 83 TYR A O 1
ATOM 651 N N . PHE A 1 84 ? 5.675 0.081 -5.370 1.00 91.88 84 PHE A N 1
ATOM 652 C CA . PHE A 1 84 ? 5.586 1.044 -6.458 1.00 91.88 84 PHE A CA 1
ATOM 653 C C . PHE A 1 84 ? 6.966 1.268 -7.079 1.00 91.88 84 PHE A C 1
ATOM 655 O O . PHE A 1 84 ? 7.986 1.227 -6.390 1.00 91.88 84 PHE A O 1
ATOM 662 N N . ASP A 1 85 ? 6.999 1.567 -8.374 1.00 91.19 85 ASP A N 1
ATOM 663 C CA . ASP A 1 85 ? 8.234 1.945 -9.074 1.00 91.19 85 ASP A CA 1
ATOM 664 C C . ASP A 1 85 ? 8.648 3.402 -8.802 1.00 91.19 85 ASP A C 1
ATOM 666 O O . ASP A 1 85 ? 9.794 3.781 -9.031 1.00 91.19 85 ASP A O 1
ATOM 670 N N . SER A 1 86 ? 7.725 4.246 -8.332 1.00 92.94 86 SER A N 1
ATOM 671 C CA . SER A 1 86 ? 7.929 5.692 -8.194 1.00 92.94 86 SER A CA 1
ATOM 672 C C . SER A 1 86 ? 7.450 6.213 -6.842 1.00 92.94 86 SER A C 1
ATOM 674 O O . SER A 1 86 ? 6.470 5.729 -6.275 1.00 92.94 86 SER A O 1
ATOM 676 N N . GLN A 1 87 ? 8.157 7.228 -6.337 1.00 93.94 87 GLN A N 1
ATOM 677 C CA . GLN A 1 87 ? 7.838 7.881 -5.067 1.00 93.94 87 GLN A CA 1
ATOM 678 C C . GLN A 1 87 ? 6.464 8.547 -5.108 1.00 93.94 87 GLN A C 1
ATOM 680 O O . GLN A 1 87 ? 5.733 8.499 -4.124 1.00 93.94 87 GLN A O 1
ATOM 685 N N . GLU A 1 88 ? 6.142 9.174 -6.239 1.00 93.75 88 GLU A N 1
ATOM 686 C CA . GLU A 1 88 ? 4.892 9.901 -6.452 1.00 93.75 88 GLU A CA 1
ATOM 687 C C . GLU A 1 88 ? 3.691 8.957 -6.334 1.00 93.75 88 GLU A C 1
ATOM 689 O O . GLU A 1 88 ? 2.839 9.202 -5.487 1.00 93.75 88 GLU A O 1
ATOM 694 N N . ASP A 1 89 ? 3.688 7.819 -7.044 1.00 92.00 89 ASP A N 1
ATOM 695 C CA . ASP A 1 89 ? 2.622 6.809 -6.932 1.00 92.00 89 ASP A CA 1
ATOM 696 C C . ASP A 1 89 ? 2.468 6.285 -5.491 1.00 92.00 89 ASP A C 1
ATOM 698 O O . ASP A 1 89 ? 1.349 6.138 -4.992 1.00 92.00 89 ASP A O 1
ATOM 702 N N . ALA A 1 90 ? 3.584 6.023 -4.797 1.00 92.19 90 ALA A N 1
ATOM 703 C CA . ALA A 1 90 ? 3.551 5.556 -3.411 1.00 92.19 90 ALA A CA 1
ATOM 704 C C . ALA A 1 90 ? 2.946 6.606 -2.466 1.00 92.19 90 ALA A C 1
ATOM 706 O O . ALA A 1 90 ? 2.166 6.264 -1.577 1.00 92.19 90 ALA A O 1
ATOM 707 N N . LEU A 1 91 ? 3.291 7.880 -2.668 1.00 93.31 91 LEU A N 1
ATOM 708 C CA . LEU A 1 91 ? 2.771 8.997 -1.889 1.00 93.31 91 LEU A CA 1
ATOM 709 C C . LEU A 1 91 ? 1.291 9.253 -2.186 1.00 93.31 91 LEU A C 1
ATOM 711 O O . LEU A 1 91 ? 0.509 9.448 -1.260 1.00 93.31 91 LEU A O 1
ATOM 715 N N . GLU A 1 92 ? 0.883 9.202 -3.453 1.00 92.81 92 GLU A N 1
ATOM 716 C CA . GLU A 1 92 ? -0.519 9.324 -3.854 1.00 92.81 92 GLU A CA 1
ATOM 717 C C . GLU A 1 92 ? -1.378 8.222 -3.227 1.00 92.81 92 GLU A C 1
ATOM 719 O O . GLU A 1 92 ? -2.426 8.515 -2.651 1.00 92.81 92 GLU A O 1
ATOM 724 N N . ALA A 1 93 ? -0.920 6.967 -3.272 1.00 90.44 93 ALA A N 1
ATOM 725 C CA . ALA A 1 93 ? -1.623 5.840 -2.663 1.00 90.44 93 ALA A CA 1
ATOM 726 C C . ALA A 1 93 ? -1.728 5.974 -1.135 1.00 90.44 93 ALA A C 1
ATOM 728 O O . ALA A 1 93 ? -2.772 5.683 -0.550 1.00 90.44 93 ALA A O 1
ATOM 729 N N . PHE A 1 94 ? -0.665 6.448 -0.489 1.00 91.19 94 PHE A N 1
ATOM 730 C CA . PHE A 1 94 ? -0.623 6.678 0.951 1.00 91.19 94 PHE A CA 1
ATOM 731 C C . PHE A 1 94 ? -1.560 7.811 1.396 1.00 91.19 94 PHE A C 1
ATOM 733 O O . PHE A 1 94 ? -2.326 7.653 2.348 1.00 91.19 94 PHE A O 1
ATOM 740 N N . ASN A 1 95 ? -1.575 8.922 0.657 1.00 91.19 95 ASN A N 1
ATOM 741 C CA . ASN A 1 95 ? -2.495 10.032 0.894 1.00 91.19 95 ASN A CA 1
ATOM 742 C C . ASN A 1 95 ? -3.951 9.607 0.651 1.00 91.19 95 ASN A C 1
ATOM 744 O O . ASN A 1 95 ? -4.835 9.949 1.434 1.00 91.19 95 ASN A O 1
ATOM 748 N N . ALA A 1 96 ? -4.208 8.814 -0.396 1.00 88.94 96 ALA A N 1
ATOM 749 C CA . ALA A 1 96 ? -5.533 8.265 -0.687 1.00 88.94 96 ALA A CA 1
ATOM 750 C C . ALA A 1 96 ? -6.040 7.315 0.413 1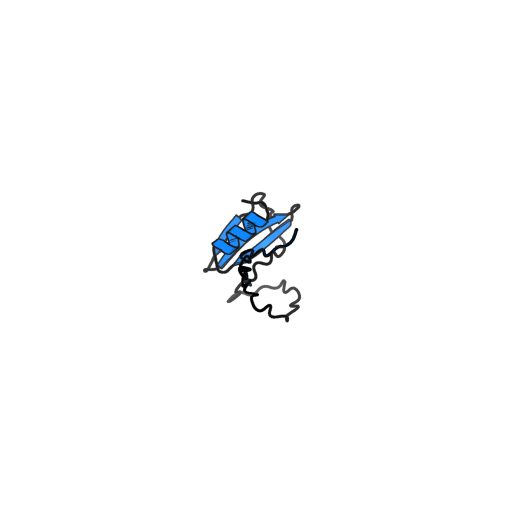.00 88.94 96 ALA A C 1
ATOM 752 O O . ALA A 1 96 ? -7.248 7.219 0.624 1.00 88.94 96 ALA A O 1
ATOM 753 N N . ALA A 1 97 ? -5.133 6.652 1.134 1.00 85.81 97 ALA A N 1
ATOM 754 C CA . ALA A 1 97 ? -5.453 5.843 2.308 1.00 85.81 97 ALA A CA 1
ATOM 755 C C . ALA A 1 97 ? -5.745 6.678 3.574 1.00 85.81 97 ALA A C 1
ATOM 757 O O . ALA A 1 97 ? -6.095 6.107 4.603 1.00 85.81 97 ALA A O 1
ATOM 758 N N . GLY A 1 98 ? -5.628 8.011 3.510 1.00 84.25 98 GLY A N 1
ATOM 759 C CA . GLY A 1 98 ? -5.936 8.922 4.616 1.00 84.25 98 GLY A CA 1
ATOM 760 C C . GLY A 1 98 ? -4.755 9.242 5.535 1.00 84.25 98 GLY A C 1
ATOM 761 O O . GLY A 1 98 ? -4.974 9.759 6.626 1.00 84.25 98 GLY A O 1
ATOM 762 N N . TYR A 1 99 ? -3.524 8.949 5.106 1.00 77.25 99 TYR A N 1
ATOM 763 C CA . TYR A 1 99 ? -2.300 9.197 5.880 1.00 77.25 99 TYR A CA 1
ATOM 764 C C . TYR A 1 99 ? -1.526 10.469 5.454 1.00 77.25 99 TYR A C 1
ATOM 766 O O . TYR A 1 99 ? -0.381 10.655 5.874 1.00 77.25 99 TYR A O 1
ATOM 774 N N . GLY A 1 100 ? -2.133 11.317 4.612 1.00 61.28 100 GLY A N 1
ATOM 775 C CA . GLY A 1 100 ? -1.561 12.565 4.078 1.00 61.28 100 GLY A CA 1
ATOM 776 C C . GLY A 1 100 ? -1.967 13.835 4.810 1.00 61.28 100 GLY A C 1
ATOM 777 O O . GLY A 1 100 ? -3.016 13.817 5.492 1.00 61.28 100 GLY A O 1
#

Organism: NCBI:txid121088

Secondary structure (DSSP, 8-state):
-------PPPP----------------------S---S------S---EE-TT----SS-EEEEETTEEEEEEEETTEEEEEEESSHHHHHHHHIIIII-

Sequence (100 aa):
MQQRRTSKPTPKSSQFKRMQKPRMQGGLHTLAADGTPNGFHPPTDGVFRAIPNVVPQPNGKIFSQHGVWTATIEIVGEMYQAYFDSQEDALEAFNAAGYG

Radius of gyration: 22.62 Å; chains: 1; bounding box: 61×59×52 Å

Foldseek 3Di:
DDDDDDDDDDDDPPPPPPPDDPPPPDDPDPDDPDDDDPDPDDDQPQDWDWDPPDADDQAWDWDDDPQKIKTWDDDPRTIIIHIHNDPVSNVVSCVVVVRD

pLDDT: mean 71.81, std 18.97, range [35.81, 93.94]